Protein AF-A0A5C8E3N2-F1 (afdb_monomer_lite)

Organism: NCBI:txid29522

Sequence (176 aa):
MNNTKIIFKSLLIMIVAISLFTVSCSKDEGGTTTPTTPAKPITITGQNITDALKKIPDITIGKTKISFSAIVGRATIEITGTALTSGGSDTMITQADLQTKIKDGLKVSGATVDAKVTGTVPTIDKTDNITVTITITPASGNSFSTTELTPYTKTGNDVVVKLTLKPQNTKKWDGQ

Radius of gyration: 28.46 Å; chains: 1; bounding box: 41×58×106 Å

Foldseek 3Di:
DDDDDPDDDPPDDDPDDDDDPPPPPDDDDDDPPPPDDPPAAAAFFLVLQLVLQLQQDWDQFQQWIWHRVPDDRALEAETETDGHPDDGHNWGDAQVRVQCSNLVRGDRPQWHKGKGFPDGDDTQQDFDKIKMKMKIAGDPRYAYDPPRHPPWDDDDRITIHMYIYTYHPPGGNNRD

Secondary structure (DSSP, 8-state):
---------------------S--------------PPPPPPEE-HHHHHHHHHTSPPEEETTEEE--TTPPP-SEEEEE-EE-SS-S-SSPPPHHHHHHHHHHH---TTEEEEEEEES-PPPTT--PPEEEEEEEEEPTT-EE-SSS-TT--EETTEEEEEEEEE-STT--TT--

pLDDT: mean 85.26, std 20.13, range [34.09, 98.38]

Structure (mmCIF, N/CA/C/O backbone):
data_AF-A0A5C8E3N2-F1
#
_entry.id   AF-A0A5C8E3N2-F1
#
loop_
_atom_site.group_PDB
_atom_site.id
_atom_site.type_symbol
_atom_site.label_atom_id
_atom_site.label_alt_id
_atom_site.label_comp_id
_atom_site.label_asym_id
_atom_site.label_entity_id
_atom_site.label_seq_id
_atom_site.pdbx_PDB_ins_code
_atom_site.Cartn_x
_atom_site.Cartn_y
_atom_site.Cartn_z
_atom_site.occupancy
_atom_site.B_iso_or_equiv
_atom_site.auth_seq_id
_atom_site.auth_comp_id
_atom_site.auth_asym_id
_atom_site.auth_atom_id
_atom_site.pdbx_PDB_model_num
ATOM 1 N N . MET A 1 1 ? 0.890 16.822 82.164 1.00 49.12 1 MET A N 1
ATOM 2 C CA . MET A 1 1 ? -0.440 16.908 81.522 1.00 49.12 1 MET A CA 1
ATOM 3 C C . MET A 1 1 ? -0.994 18.293 81.778 1.00 49.12 1 MET A C 1
ATOM 5 O O . MET A 1 1 ? -1.440 18.539 82.883 1.00 49.12 1 MET A O 1
ATOM 9 N N . ASN A 1 2 ? -0.897 19.185 80.792 1.00 34.09 2 ASN A N 1
ATOM 10 C CA . ASN A 1 2 ? -1.523 20.505 80.806 1.00 34.09 2 ASN A CA 1
ATOM 11 C C . ASN A 1 2 ? -2.004 20.823 79.388 1.00 34.09 2 ASN A C 1
ATOM 13 O O . ASN A 1 2 ? -1.282 20.626 78.413 1.00 34.09 2 ASN A O 1
ATOM 17 N N . ASN A 1 3 ? -3.255 21.264 79.322 1.00 44.41 3 ASN A N 1
ATOM 18 C CA . ASN A 1 3 ? -3.993 21.675 78.140 1.00 44.41 3 ASN A CA 1
ATOM 19 C C . ASN A 1 3 ? -3.356 22.895 77.464 1.00 44.41 3 ASN A C 1
ATOM 21 O O . ASN A 1 3 ? -3.218 23.910 78.136 1.00 44.41 3 ASN A O 1
ATOM 25 N N . THR A 1 4 ? -3.155 22.855 76.141 1.00 50.06 4 THR A N 1
ATOM 26 C CA . THR A 1 4 ? -3.272 24.061 75.303 1.00 50.06 4 THR A CA 1
ATOM 27 C C . THR A 1 4 ? -3.873 23.699 73.952 1.00 50.06 4 THR A C 1
ATOM 29 O O . THR A 1 4 ? -3.275 23.025 73.118 1.00 50.06 4 THR A O 1
ATOM 32 N N . LYS A 1 5 ? -5.108 24.164 73.780 1.00 48.03 5 LYS A N 1
ATOM 33 C CA . LYS A 1 5 ? -5.903 24.145 72.560 1.00 48.03 5 LYS A CA 1
ATOM 34 C C . LYS A 1 5 ? -5.191 24.976 71.486 1.00 48.03 5 LYS A C 1
ATOM 36 O O . LYS A 1 5 ? -5.027 26.178 71.679 1.00 48.03 5 LYS A O 1
ATOM 41 N N . ILE A 1 6 ? -4.873 24.388 70.332 1.00 48.03 6 ILE A N 1
ATOM 42 C CA . ILE A 1 6 ? -4.741 25.181 69.104 1.00 48.03 6 ILE A CA 1
ATOM 43 C C . ILE A 1 6 ? -6.160 25.443 68.601 1.00 48.03 6 ILE A C 1
ATOM 45 O O . ILE A 1 6 ? -6.751 24.705 67.820 1.00 48.03 6 ILE A O 1
ATOM 49 N N . ILE A 1 7 ? -6.728 26.503 69.160 1.00 54.94 7 ILE A N 1
ATOM 50 C CA . ILE A 1 7 ? -7.733 27.324 68.506 1.00 54.94 7 ILE A CA 1
ATOM 51 C C . ILE A 1 7 ? -6.987 27.993 67.356 1.00 54.94 7 ILE A C 1
ATOM 53 O O . ILE A 1 7 ? -6.012 28.673 67.627 1.00 54.94 7 ILE A O 1
ATOM 57 N N . PHE A 1 8 ? -7.403 27.797 66.108 1.00 44.19 8 PHE A N 1
ATOM 58 C CA . PHE A 1 8 ? -7.554 28.889 65.144 1.00 44.19 8 PHE A CA 1
ATOM 59 C C . PHE A 1 8 ? -8.182 28.353 63.853 1.00 44.19 8 PHE A C 1
ATOM 61 O O . PHE A 1 8 ? -7.575 27.603 63.100 1.00 44.19 8 PHE A O 1
ATOM 68 N N . LYS A 1 9 ? -9.411 28.821 63.608 1.00 46.69 9 LYS A N 1
ATOM 69 C CA . LYS A 1 9 ? -10.053 28.924 62.294 1.00 46.69 9 LYS A CA 1
ATOM 70 C C . LYS A 1 9 ? -10.272 27.612 61.528 1.00 46.69 9 LYS A C 1
ATOM 72 O O . LYS A 1 9 ? -9.724 27.395 60.455 1.00 46.69 9 LYS A O 1
ATOM 77 N N . SER A 1 10 ? -11.307 26.883 61.947 1.00 53.69 10 SER A N 1
ATOM 78 C CA . SER A 1 10 ? -12.282 26.371 60.972 1.00 53.69 10 SER A CA 1
ATOM 79 C C . SER A 1 10 ? -12.994 27.573 60.330 1.00 53.69 10 SER A C 1
ATOM 81 O O . SER A 1 10 ? -14.146 27.873 60.639 1.00 53.69 10 SER A O 1
ATOM 83 N N . LEU A 1 11 ? -12.267 28.339 59.511 1.00 48.62 11 LEU A N 1
ATOM 84 C CA . LEU A 1 11 ? -12.817 29.423 58.710 1.00 48.62 11 LEU A CA 1
ATOM 85 C C . LEU A 1 11 ? -13.260 28.820 57.382 1.00 48.62 11 LEU A C 1
ATOM 87 O O . LEU A 1 11 ? -12.509 28.767 56.416 1.00 48.62 11 LEU A O 1
ATOM 91 N N . LEU A 1 12 ? -14.477 28.291 57.420 1.00 44.28 12 LEU A N 1
ATOM 92 C CA . LEU A 1 12 ? -15.476 28.370 56.365 1.00 44.28 12 LEU A CA 1
ATOM 93 C C . LEU A 1 12 ? -14.985 29.075 55.079 1.00 44.28 12 LEU A C 1
ATOM 95 O O . LEU A 1 12 ? -14.907 30.297 55.054 1.00 44.28 12 LEU A O 1
ATOM 99 N N . ILE A 1 13 ? -14.731 28.319 54.009 1.00 53.47 13 ILE A N 1
ATOM 100 C CA . ILE A 1 13 ? -14.939 28.784 52.630 1.00 53.47 13 ILE A CA 1
ATOM 101 C C . ILE A 1 13 ? -15.531 27.614 51.839 1.00 53.47 13 ILE A C 1
ATOM 103 O O . ILE A 1 13 ? -14.875 26.720 51.314 1.00 53.47 13 ILE A O 1
ATOM 107 N N . MET A 1 14 ? -16.856 27.629 51.853 1.00 44.84 14 MET A N 1
ATOM 108 C CA . MET A 1 14 ? -17.723 27.149 50.796 1.00 44.84 14 MET A CA 1
ATOM 109 C C . MET A 1 14 ? -17.281 27.812 49.481 1.00 44.84 14 MET A C 1
ATOM 111 O O . MET A 1 14 ? -17.602 28.973 49.254 1.00 44.84 14 MET A O 1
ATOM 115 N N . ILE A 1 15 ? -16.550 27.100 48.617 1.00 50.88 15 ILE A N 1
ATOM 116 C CA . ILE A 1 15 ? -16.460 27.464 47.192 1.00 50.88 15 ILE A CA 1
ATOM 117 C C . ILE A 1 15 ? -17.623 26.761 46.494 1.00 50.88 15 ILE A C 1
ATOM 119 O O . ILE A 1 15 ? -17.477 25.765 45.794 1.00 50.88 15 ILE A O 1
ATOM 123 N N . VAL A 1 16 ? -18.816 27.265 46.780 1.00 42.47 16 VAL A N 1
ATOM 124 C CA . VAL A 1 16 ? -19.912 27.271 45.818 1.00 42.47 16 VAL A CA 1
ATOM 125 C C . VAL A 1 16 ? -19.923 28.676 45.244 1.00 42.47 16 VAL A C 1
ATOM 127 O O . VAL A 1 16 ? -19.738 29.629 45.997 1.00 42.47 16 VAL A O 1
ATOM 130 N N . ALA A 1 17 ? -20.217 28.744 43.945 1.00 41.12 17 ALA A N 1
ATOM 131 C CA . ALA A 1 17 ? -20.508 29.929 43.146 1.00 41.12 17 ALA A CA 1
ATOM 132 C C . ALA A 1 17 ? -19.292 30.624 42.510 1.00 41.12 17 ALA A C 1
ATOM 134 O O . ALA A 1 17 ? -18.260 30.792 43.138 1.00 41.12 17 ALA A O 1
ATOM 135 N N . ILE A 1 18 ? -19.340 31.102 41.268 1.00 40.56 18 ILE A N 1
ATOM 136 C CA . ILE A 1 18 ? -20.389 31.190 40.239 1.00 40.56 18 ILE A CA 1
ATOM 137 C C . ILE A 1 18 ? -19.643 31.662 38.976 1.00 40.56 18 ILE A C 1
ATOM 139 O O . ILE A 1 18 ? -18.710 32.444 39.103 1.00 40.56 18 ILE A O 1
ATOM 143 N N . SER A 1 19 ? -20.085 31.203 37.803 1.00 43.38 19 SER A N 1
ATOM 144 C CA . SER A 1 19 ? -19.942 31.831 36.477 1.00 43.38 19 SER A CA 1
ATOM 145 C C . SER A 1 19 ? -18.589 32.390 36.029 1.00 43.38 19 SER A C 1
ATOM 147 O O . SER A 1 19 ? -18.083 33.336 36.605 1.00 43.38 19 SER A O 1
ATOM 149 N N . LEU A 1 20 ? -18.126 31.935 34.859 1.00 46.12 20 LEU A N 1
ATOM 150 C CA . LEU A 1 20 ? -17.835 32.792 33.692 1.00 46.12 20 LEU A CA 1
ATOM 151 C C . LEU A 1 20 ? -17.193 31.951 32.577 1.00 46.12 20 LEU A C 1
ATOM 153 O O . LEU A 1 20 ? -15.998 32.011 32.336 1.00 46.12 20 LEU A O 1
ATOM 157 N N . PHE A 1 21 ? -18.023 31.204 31.853 1.00 39.44 21 PHE A N 1
ATOM 158 C CA . PHE A 1 21 ? -17.864 31.115 30.397 1.00 39.44 21 PHE A CA 1
ATOM 159 C C . PHE A 1 21 ? -19.223 31.340 29.722 1.00 39.44 21 PHE A C 1
ATOM 161 O O . PHE A 1 21 ? -19.579 30.693 28.746 1.00 39.44 21 PHE A O 1
ATOM 168 N N . THR A 1 22 ? -19.995 32.308 30.225 1.00 47.28 22 THR A N 1
ATOM 169 C CA . THR A 1 22 ? -20.737 33.156 29.294 1.00 47.28 22 THR A CA 1
ATOM 170 C C . THR A 1 22 ? -19.688 34.053 28.665 1.00 47.28 22 THR A C 1
ATOM 172 O O . THR A 1 22 ? -19.222 35.011 29.282 1.00 47.28 22 THR A O 1
ATOM 175 N N . VAL A 1 23 ? -19.250 33.673 27.470 1.00 41.56 23 VAL A N 1
ATOM 176 C CA . VAL A 1 23 ? -18.522 34.553 26.563 1.00 41.56 23 VAL A CA 1
ATOM 177 C C . VAL A 1 23 ? -19.343 35.830 26.423 1.00 41.56 23 VAL A C 1
ATOM 179 O O . VAL A 1 23 ? -20.339 35.881 25.708 1.00 41.56 23 VAL A O 1
ATOM 182 N N . SER A 1 24 ? -18.931 36.861 27.155 1.00 41.19 24 SER A N 1
ATOM 183 C CA . SER A 1 24 ? -19.219 38.239 26.805 1.00 41.19 24 SER A CA 1
ATOM 184 C C . SER A 1 24 ? -18.365 38.561 25.585 1.00 41.19 24 SER A C 1
ATOM 186 O O . SER A 1 24 ? -17.335 39.218 25.693 1.00 41.19 24 SER A O 1
ATOM 188 N N . CYS A 1 25 ? -18.782 38.079 24.418 1.00 46.75 25 CYS A N 1
ATOM 189 C CA . CYS A 1 25 ? -18.540 38.836 23.206 1.00 46.75 25 CYS A CA 1
ATOM 190 C C . CYS A 1 25 ? -19.663 39.860 23.164 1.00 46.75 25 CYS A C 1
ATOM 192 O O . CYS A 1 25 ? -20.817 39.562 22.859 1.00 46.75 25 CYS A O 1
ATOM 194 N N . SER A 1 26 ? -19.300 41.055 23.618 1.00 41.22 26 SER A N 1
ATOM 195 C CA . SER A 1 26 ? -19.715 42.321 23.044 1.00 41.22 26 SER A CA 1
ATOM 196 C C . SER A 1 26 ? -20.451 42.118 21.727 1.00 41.22 26 SER A C 1
ATOM 198 O O . SER A 1 26 ? -19.913 41.503 20.813 1.00 41.22 26 SER A O 1
ATOM 200 N N . LYS A 1 27 ? -21.674 42.640 21.668 1.00 56.19 27 LYS A N 1
ATOM 201 C CA . LYS A 1 27 ? -22.308 43.172 20.463 1.00 56.19 27 LYS A CA 1
ATOM 202 C C . LYS A 1 27 ? -21.273 43.408 19.349 1.00 56.19 27 LYS A C 1
ATOM 204 O O . LYS A 1 27 ? -20.596 44.428 19.364 1.00 56.19 27 LYS A O 1
ATOM 209 N N . ASP A 1 28 ? -21.155 42.447 18.443 1.00 43.38 28 ASP A N 1
ATOM 210 C CA . ASP A 1 28 ? -20.389 42.553 17.210 1.00 43.38 28 ASP A CA 1
ATOM 211 C C . ASP A 1 28 ? -21.168 41.842 16.106 1.00 43.38 28 ASP A C 1
ATOM 213 O O . ASP A 1 28 ? -21.901 40.873 16.326 1.00 43.38 28 ASP A O 1
ATOM 217 N N . GLU A 1 29 ? -21.133 42.479 14.959 1.00 51.81 29 GLU A N 1
ATOM 218 C CA . GLU A 1 29 ? -22.147 42.491 13.931 1.00 51.81 29 GLU A CA 1
ATOM 219 C C . GLU A 1 29 ? -22.059 41.251 13.037 1.00 51.81 29 GLU A C 1
ATOM 221 O O . GLU A 1 29 ? -20.982 40.773 12.711 1.00 51.81 29 GLU A O 1
ATOM 226 N N . GLY A 1 30 ? -23.221 40.755 12.603 1.00 50.22 30 GLY A N 1
ATOM 227 C CA . GLY A 1 30 ? -23.375 40.059 11.324 1.00 50.22 30 GLY A CA 1
ATOM 228 C C . GLY A 1 30 ? -22.340 38.984 10.974 1.00 50.22 30 GLY A C 1
ATOM 229 O O . GLY A 1 30 ? -21.438 39.206 10.175 1.00 50.22 30 GLY A O 1
ATOM 230 N N . GLY A 1 31 ? -22.567 37.758 11.434 1.00 46.41 31 GLY A N 1
ATOM 231 C CA . GLY A 1 31 ? -21.881 36.596 10.884 1.00 46.41 31 GLY A CA 1
ATOM 232 C C . GLY A 1 31 ? -22.509 35.314 11.387 1.00 46.41 31 GLY A C 1
ATOM 233 O O . GLY A 1 31 ? -22.189 34.845 12.474 1.00 46.41 31 GLY A O 1
ATOM 234 N N . THR A 1 32 ? -23.410 34.734 10.599 1.00 48.41 32 THR A N 1
ATOM 235 C CA . THR A 1 32 ? -23.917 33.367 10.760 1.00 48.41 32 THR A CA 1
ATOM 236 C C . THR A 1 32 ? -22.770 32.366 10.605 1.00 48.41 32 THR A C 1
ATOM 238 O O . THR A 1 32 ? -22.646 31.670 9.602 1.00 48.41 32 THR A O 1
ATOM 241 N N . THR A 1 33 ? -21.919 32.260 11.621 1.00 50.22 33 THR A N 1
ATOM 242 C CA . THR A 1 33 ? -21.146 31.045 11.854 1.00 50.22 33 THR A CA 1
ATOM 243 C C . THR A 1 33 ? -22.030 30.141 12.692 1.00 50.22 33 THR A C 1
ATOM 245 O O . THR A 1 33 ? -22.001 30.137 13.919 1.00 50.22 33 THR A O 1
ATOM 248 N N . THR A 1 34 ? -22.920 29.419 12.010 1.00 55.25 34 THR A N 1
ATOM 249 C CA . THR A 1 34 ? -23.650 28.314 12.629 1.00 55.25 34 THR A CA 1
ATOM 250 C C . THR A 1 34 ? -22.623 27.445 13.358 1.00 55.25 34 THR A C 1
ATOM 252 O O . THR A 1 34 ? -21.662 27.019 12.710 1.00 55.25 34 THR A O 1
ATOM 255 N N . PRO A 1 35 ? -22.771 27.191 14.672 1.00 48.59 35 PRO A N 1
ATOM 256 C CA . PRO A 1 35 ? -21.868 26.306 15.389 1.00 48.59 35 PRO A CA 1
ATOM 257 C C . PRO A 1 35 ? -21.811 24.970 14.650 1.00 48.59 35 PRO A C 1
ATOM 259 O O . PRO A 1 35 ? -22.825 24.278 14.528 1.00 48.59 35 PRO A O 1
ATOM 262 N N . THR A 1 36 ? -20.653 24.620 14.096 1.00 60.06 36 THR A N 1
ATOM 263 C CA . THR A 1 36 ? -20.468 23.318 13.465 1.00 60.06 36 THR A CA 1
ATOM 264 C C . THR A 1 36 ? -20.530 22.275 14.567 1.00 60.06 36 THR A C 1
ATOM 266 O O . THR A 1 36 ? -19.693 22.240 15.468 1.00 60.06 36 THR A O 1
ATOM 269 N N . THR A 1 37 ? -21.571 21.441 14.541 1.00 53.38 37 THR A N 1
ATOM 270 C CA . THR A 1 37 ? -21.665 20.291 15.440 1.00 53.38 37 THR A CA 1
ATOM 271 C C . THR A 1 37 ? -20.378 19.476 15.302 1.00 53.38 37 THR A C 1
ATOM 273 O O . THR A 1 37 ? -20.005 19.159 14.167 1.00 53.38 37 THR A O 1
ATOM 276 N N . PRO A 1 38 ? -19.683 19.140 16.407 1.00 60.72 38 PRO A N 1
ATOM 277 C CA . PRO A 1 38 ? -18.503 18.293 16.338 1.00 60.72 38 PRO A CA 1
ATOM 278 C C . PRO A 1 38 ? -18.836 17.025 15.554 1.00 60.72 38 PRO A C 1
ATOM 280 O O . PRO A 1 38 ? -19.838 16.362 15.840 1.00 60.72 38 PRO A O 1
ATOM 283 N N . ALA A 1 39 ? -18.032 16.713 14.536 1.00 73.12 39 ALA A N 1
ATOM 284 C CA . ALA A 1 39 ? -18.244 15.512 13.744 1.00 73.12 39 ALA A CA 1
ATOM 285 C C . ALA A 1 39 ? -18.235 14.293 14.677 1.00 73.12 39 ALA A C 1
ATOM 287 O O . ALA A 1 39 ? -17.339 14.142 15.511 1.00 73.12 39 ALA A O 1
ATOM 288 N N . LYS A 1 40 ? -19.257 13.439 14.560 1.00 81.31 40 LYS A N 1
ATOM 289 C CA . LYS A 1 40 ? -19.354 12.217 15.361 1.00 81.31 40 LYS A CA 1
ATOM 290 C C . LYS A 1 40 ? -18.092 11.364 15.139 1.00 81.31 40 LYS A C 1
ATOM 292 O O . LYS A 1 40 ? -17.728 11.166 13.978 1.00 81.31 40 LYS A O 1
ATOM 297 N N . PRO A 1 41 ? -17.469 10.826 16.207 1.00 90.31 41 PRO A N 1
ATOM 298 C CA . PRO A 1 41 ? -16.364 9.882 16.093 1.00 90.31 41 PRO A CA 1
ATOM 299 C C . PRO A 1 41 ? -16.639 8.763 15.087 1.00 90.31 41 PRO A C 1
ATOM 301 O O . PRO A 1 41 ? -17.709 8.146 15.104 1.00 90.31 41 PRO A O 1
ATOM 304 N N . ILE A 1 42 ? -15.660 8.494 14.228 1.00 92.75 42 ILE A N 1
ATOM 305 C CA . ILE A 1 42 ? -15.693 7.414 13.244 1.00 92.75 42 ILE A CA 1
ATOM 306 C C . ILE A 1 42 ? -15.029 6.176 13.847 1.00 92.75 42 ILE A C 1
ATOM 308 O O . ILE A 1 42 ? -13.929 6.241 14.405 1.00 92.75 42 ILE A O 1
ATOM 312 N N . THR A 1 43 ? -15.687 5.030 13.684 1.00 96.50 43 THR A N 1
ATOM 313 C CA . THR A 1 43 ? -15.099 3.717 13.947 1.00 96.50 43 THR A CA 1
ATOM 314 C C . THR A 1 43 ? -14.614 3.115 12.632 1.00 96.50 43 THR A C 1
ATOM 316 O O . THR A 1 43 ? -15.413 2.833 11.745 1.00 96.50 43 THR A O 1
ATOM 319 N N . ILE A 1 44 ? -13.303 2.926 12.503 1.00 97.69 44 ILE A N 1
ATOM 320 C CA . ILE A 1 44 ? -12.649 2.407 11.298 1.00 97.69 44 ILE A CA 1
ATOM 321 C C . ILE A 1 44 ? -12.626 0.877 11.357 1.00 97.69 44 ILE A C 1
ATOM 323 O O . ILE A 1 44 ? -12.081 0.295 12.298 1.00 97.69 44 ILE A O 1
ATOM 327 N N . THR A 1 45 ? -13.187 0.217 10.351 1.00 97.94 45 THR A N 1
ATOM 328 C CA . THR A 1 45 ? -13.226 -1.249 10.240 1.00 97.94 45 THR A CA 1
ATOM 329 C C . THR A 1 45 ? -12.154 -1.777 9.284 1.00 97.94 45 THR A C 1
ATOM 331 O O . THR A 1 45 ? -11.587 -1.038 8.473 1.00 97.94 45 THR A O 1
ATOM 334 N N . GLY A 1 46 ? -11.893 -3.083 9.327 1.00 98.00 46 GLY A N 1
ATOM 335 C CA . GLY A 1 46 ? -11.037 -3.764 8.358 1.00 98.00 46 GLY A CA 1
ATOM 336 C C . GLY A 1 46 ? -11.582 -3.666 6.931 1.00 98.00 46 GLY A C 1
ATOM 337 O O . GLY A 1 46 ? -10.809 -3.557 5.977 1.00 98.00 46 GLY A O 1
ATOM 338 N N . GLN A 1 47 ? -12.906 -3.595 6.772 1.00 97.88 47 GLN A N 1
ATOM 339 C CA . GLN A 1 47 ? -13.528 -3.342 5.474 1.00 97.88 47 GLN A CA 1
ATOM 340 C C . GLN A 1 47 ? -13.182 -1.940 4.953 1.00 97.88 47 GLN A C 1
ATOM 342 O O . GLN A 1 47 ? -12.765 -1.814 3.805 1.00 97.88 47 GLN A O 1
ATOM 347 N N . ASN A 1 48 ? -13.246 -0.901 5.800 1.00 97.50 48 ASN A N 1
ATOM 348 C CA . ASN A 1 48 ? -12.853 0.456 5.396 1.00 97.50 48 ASN A CA 1
ATOM 349 C C . ASN A 1 48 ? -11.396 0.515 4.918 1.00 97.50 48 ASN A C 1
ATOM 351 O O . ASN A 1 48 ? -11.106 1.174 3.921 1.00 97.50 48 ASN A O 1
ATOM 355 N N . ILE A 1 49 ? -10.490 -0.189 5.605 1.00 98.38 49 ILE A N 1
ATOM 356 C CA . ILE A 1 49 ? -9.073 -0.273 5.228 1.00 98.38 49 ILE A CA 1
ATOM 357 C C . ILE A 1 49 ? -8.911 -1.011 3.893 1.00 98.38 49 ILE A C 1
ATOM 359 O O . ILE A 1 49 ? -8.228 -0.517 2.996 1.00 98.38 49 ILE A O 1
ATOM 363 N N . THR A 1 50 ? -9.566 -2.164 3.730 1.00 98.38 50 THR A N 1
ATOM 364 C CA . THR A 1 50 ? -9.497 -2.963 2.494 1.00 98.38 50 THR A CA 1
ATOM 365 C C . THR A 1 50 ? -10.019 -2.174 1.293 1.00 98.38 50 THR A C 1
ATOM 367 O O . THR A 1 50 ? -9.380 -2.151 0.242 1.00 98.38 50 THR A O 1
ATOM 370 N N . ASP A 1 51 ? -11.150 -1.485 1.443 1.00 98.06 51 ASP A N 1
ATOM 371 C CA . ASP A 1 51 ? -11.744 -0.684 0.370 1.00 98.06 51 ASP A CA 1
ATOM 372 C C . ASP A 1 51 ? -10.896 0.534 0.012 1.00 98.06 51 ASP A C 1
ATOM 374 O O . ASP A 1 51 ? -10.822 0.909 -1.157 1.00 98.06 51 ASP A O 1
ATOM 378 N N . ALA A 1 52 ? -10.234 1.145 0.995 1.00 98.06 52 ALA A N 1
ATOM 379 C CA . ALA A 1 52 ? -9.294 2.228 0.748 1.00 98.06 52 ALA A CA 1
ATOM 380 C C . ALA A 1 52 ? -8.056 1.737 -0.023 1.00 98.06 52 ALA A C 1
ATOM 382 O O . ALA A 1 52 ? -7.643 2.387 -0.981 1.00 98.06 52 ALA A O 1
ATOM 383 N N . LEU A 1 53 ? -7.507 0.567 0.329 1.00 98.25 53 LEU A N 1
ATOM 384 C CA . LEU A 1 53 ? -6.381 -0.048 -0.387 1.00 98.25 53 LEU A CA 1
ATOM 385 C C . LEU A 1 53 ? -6.730 -0.348 -1.849 1.00 98.25 53 LEU A C 1
ATOM 387 O O . LEU A 1 53 ? -5.940 -0.037 -2.735 1.00 98.25 53 LEU A O 1
ATOM 391 N N . LYS A 1 54 ? -7.930 -0.876 -2.123 1.00 98.31 54 LYS A N 1
ATOM 392 C CA . LYS A 1 54 ? -8.401 -1.147 -3.496 1.00 98.31 54 LYS A CA 1
ATOM 393 C C . LYS A 1 54 ? -8.531 0.099 -4.371 1.00 98.31 54 LYS A C 1
ATOM 395 O O . LYS A 1 54 ? -8.532 -0.018 -5.593 1.00 98.31 54 LYS A O 1
ATOM 400 N N . LYS A 1 55 ? -8.683 1.271 -3.752 1.00 97.88 55 LYS A N 1
ATOM 401 C CA . LYS A 1 55 ? -8.849 2.562 -4.433 1.00 97.88 55 LYS A CA 1
ATOM 402 C C . LYS A 1 55 ? -7.529 3.276 -4.710 1.00 97.88 55 LYS A C 1
ATOM 404 O O . LYS A 1 55 ? -7.559 4.317 -5.364 1.00 97.88 55 LYS A O 1
ATOM 409 N N . ILE A 1 56 ? -6.396 2.740 -4.247 1.00 97.94 56 ILE A N 1
ATOM 410 C CA . ILE A 1 56 ? -5.087 3.254 -4.655 1.00 97.94 56 ILE A CA 1
ATOM 411 C C . ILE A 1 56 ? -5.008 3.146 -6.189 1.00 97.94 56 ILE A C 1
ATOM 413 O O . ILE A 1 56 ? -5.246 2.059 -6.724 1.00 97.94 56 ILE A O 1
ATOM 417 N N . PRO A 1 57 ? -4.704 4.243 -6.907 1.00 97.81 57 PRO A N 1
ATOM 418 C CA . PRO A 1 57 ? -4.567 4.206 -8.358 1.00 97.81 57 PRO A CA 1
ATOM 419 C C . PRO A 1 57 ? -3.501 3.203 -8.800 1.00 97.81 57 PRO A C 1
ATOM 421 O O . PRO A 1 57 ? -2.513 2.994 -8.096 1.00 97.81 57 PRO A O 1
ATOM 424 N N . ASP A 1 58 ? -3.666 2.627 -9.992 1.00 97.81 58 ASP A N 1
ATOM 425 C CA . ASP A 1 58 ? -2.621 1.803 -10.599 1.00 97.81 58 ASP A CA 1
ATOM 426 C C . ASP A 1 58 ? -1.302 2.601 -10.668 1.00 97.81 58 ASP A C 1
ATOM 428 O O . ASP A 1 58 ? -1.274 3.768 -11.072 1.00 97.81 58 ASP A O 1
ATOM 432 N N . ILE A 1 59 ? -0.196 1.963 -10.286 1.00 97.50 59 ILE A N 1
ATOM 433 C CA . ILE A 1 59 ? 1.142 2.560 -10.333 1.00 97.50 59 ILE A CA 1
ATOM 434 C C . ILE A 1 59 ? 1.967 1.809 -11.368 1.00 97.50 59 ILE A C 1
ATOM 436 O O . ILE A 1 59 ? 2.115 0.591 -11.297 1.00 97.50 59 ILE A O 1
ATOM 440 N N . THR A 1 60 ? 2.557 2.544 -12.302 1.00 97.25 60 THR A N 1
ATOM 441 C CA . THR A 1 60 ? 3.547 1.992 -13.228 1.00 97.25 60 THR A CA 1
ATOM 442 C C . THR A 1 60 ? 4.949 2.143 -12.641 1.00 97.25 60 THR A C 1
ATOM 444 O O . THR A 1 60 ? 5.352 3.244 -12.264 1.00 97.25 60 THR A O 1
ATOM 447 N N . ILE A 1 61 ? 5.685 1.036 -12.562 1.00 97.12 61 ILE A N 1
ATOM 448 C CA . ILE A 1 61 ? 7.067 0.937 -12.081 1.00 97.12 61 ILE A CA 1
ATOM 449 C C . ILE A 1 61 ? 7.892 0.304 -13.203 1.00 97.12 61 ILE A C 1
ATOM 451 O O . ILE A 1 61 ? 7.664 -0.855 -13.552 1.00 97.12 61 ILE A O 1
ATOM 455 N N . GLY A 1 62 ? 8.808 1.067 -13.806 1.00 96.69 62 GLY A N 1
ATOM 456 C CA . GLY A 1 62 ? 9.463 0.649 -15.047 1.00 96.69 62 GLY A CA 1
ATOM 457 C C . GLY A 1 62 ? 8.423 0.359 -16.136 1.00 96.69 62 GLY A C 1
ATOM 458 O O . GLY A 1 62 ? 7.551 1.189 -16.412 1.00 96.69 62 GLY A O 1
ATOM 459 N N . LYS A 1 63 ? 8.450 -0.854 -16.693 1.00 97.50 63 LYS A N 1
ATOM 460 C CA . LYS A 1 63 ? 7.443 -1.377 -17.637 1.00 97.50 63 LYS A CA 1
ATOM 461 C C . LYS A 1 63 ? 6.467 -2.353 -16.989 1.00 97.50 63 LYS A C 1
ATOM 463 O O . LYS A 1 63 ? 5.876 -3.186 -17.667 1.00 97.50 63 LYS A O 1
ATOM 468 N N . THR A 1 64 ? 6.267 -2.260 -15.681 1.00 98.00 64 THR A N 1
ATOM 469 C CA . THR A 1 64 ? 5.304 -3.085 -14.949 1.00 98.00 64 THR A CA 1
ATOM 470 C C . THR A 1 64 ? 4.194 -2.222 -14.371 1.00 98.00 64 THR A C 1
ATOM 472 O O . THR A 1 64 ? 4.455 -1.236 -13.685 1.00 98.00 64 THR A O 1
ATOM 475 N N . LYS A 1 65 ? 2.939 -2.619 -14.581 1.00 97.75 65 LYS A N 1
ATOM 476 C CA . LYS A 1 65 ? 1.779 -2.018 -13.918 1.00 97.75 65 LYS A CA 1
ATOM 477 C C . LYS A 1 65 ? 1.410 -2.794 -12.658 1.00 97.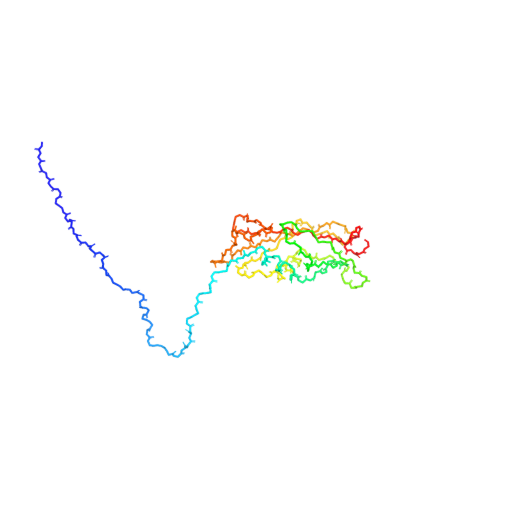75 65 LYS A C 1
ATOM 479 O O . LYS A 1 65 ? 1.156 -3.995 -12.723 1.00 97.75 65 LYS A O 1
ATOM 484 N N . ILE A 1 66 ? 1.331 -2.096 -11.533 1.00 98.19 66 ILE A N 1
ATOM 485 C CA . ILE A 1 66 ? 0.850 -2.594 -10.243 1.00 98.19 66 ILE A CA 1
ATOM 486 C C . ILE A 1 66 ? -0.592 -2.122 -10.059 1.00 98.19 66 ILE A C 1
ATOM 488 O O . ILE A 1 66 ? -0.835 -0.917 -10.027 1.00 98.19 66 ILE A O 1
ATOM 492 N N . SER A 1 67 ? -1.535 -3.059 -9.926 1.00 98.19 67 SER A N 1
ATOM 493 C CA . SER A 1 67 ? -2.936 -2.743 -9.627 1.00 98.19 67 SER A CA 1
ATOM 494 C C . SER A 1 67 ? -3.319 -3.181 -8.221 1.00 98.19 67 SER A C 1
ATOM 496 O O . SER A 1 67 ? -3.010 -4.294 -7.799 1.00 98.19 67 SER A O 1
ATOM 498 N N . PHE A 1 68 ? -4.032 -2.308 -7.514 1.00 98.19 68 PHE A N 1
ATOM 499 C CA . PHE A 1 68 ? -4.477 -2.529 -6.136 1.00 98.19 68 PHE A CA 1
ATOM 500 C C . PHE A 1 68 ? -5.943 -2.990 -6.061 1.00 98.19 68 PHE A C 1
ATOM 502 O O . PHE A 1 68 ? -6.400 -3.460 -5.022 1.00 98.19 68 PHE A O 1
ATOM 509 N N . SER A 1 69 ? -6.679 -2.915 -7.172 1.00 97.62 69 SER A N 1
ATOM 510 C CA . SER A 1 69 ? -8.128 -3.166 -7.247 1.00 97.62 69 SER A CA 1
ATOM 511 C C . SER A 1 69 ? -8.563 -4.562 -6.772 1.00 97.62 69 SER A C 1
ATOM 513 O O . SER A 1 69 ? -9.656 -4.721 -6.225 1.00 97.62 69 SER A O 1
ATOM 515 N N . ALA A 1 70 ? -7.697 -5.566 -6.933 1.00 95.62 70 ALA A N 1
ATOM 516 C CA . ALA A 1 70 ? -7.956 -6.958 -6.565 1.00 95.62 70 ALA A CA 1
ATOM 517 C C . ALA A 1 70 ? -7.482 -7.332 -5.147 1.00 95.62 70 ALA A C 1
ATOM 519 O O . ALA A 1 70 ? -7.482 -8.511 -4.793 1.00 95.62 70 ALA A O 1
ATOM 520 N N . ILE A 1 71 ? -7.063 -6.360 -4.326 1.00 96.94 71 ILE A N 1
ATOM 521 C CA . ILE A 1 71 ? -6.599 -6.633 -2.961 1.00 96.94 71 ILE A CA 1
ATOM 522 C C . ILE A 1 71 ? -7.689 -7.329 -2.147 1.00 96.94 71 ILE A C 1
ATOM 524 O O . ILE A 1 71 ? -8.821 -6.864 -2.044 1.00 96.94 71 ILE A O 1
ATOM 528 N N . VAL A 1 72 ? -7.310 -8.420 -1.492 1.00 95.25 72 VAL A N 1
ATOM 529 C CA . VAL A 1 72 ? -8.086 -9.030 -0.413 1.00 95.25 72 VAL A CA 1
ATOM 530 C C . VAL A 1 72 ? -7.437 -8.615 0.901 1.00 95.25 72 VAL A C 1
ATOM 532 O O . VAL A 1 72 ? -6.210 -8.622 1.008 1.00 95.25 72 VAL A O 1
ATOM 535 N N . GLY A 1 73 ? -8.246 -8.225 1.888 1.00 92.69 73 GLY A N 1
ATOM 536 C CA . GLY A 1 73 ? -7.733 -7.740 3.165 1.00 92.69 73 GLY A CA 1
ATOM 537 C C . GLY A 1 73 ? -6.794 -8.762 3.805 1.00 92.69 73 GLY A C 1
ATOM 538 O O . GLY A 1 73 ? -7.173 -9.917 3.991 1.00 92.69 73 GLY A O 1
ATOM 539 N N . ARG A 1 74 ? -5.568 -8.343 4.131 1.00 95.12 74 ARG A N 1
ATOM 540 C CA . ARG A 1 74 ? -4.556 -9.084 4.906 1.00 95.12 74 ARG A CA 1
ATOM 541 C C . ARG A 1 74 ? -3.561 -8.081 5.493 1.00 95.12 74 ARG A C 1
ATOM 543 O O . ARG A 1 74 ? -3.334 -7.032 4.897 1.00 95.12 74 ARG A O 1
ATOM 550 N N . ALA A 1 75 ? -2.912 -8.422 6.606 1.00 92.94 75 ALA A N 1
ATOM 551 C CA . ALA A 1 75 ? -1.818 -7.608 7.150 1.00 92.94 75 ALA A CA 1
ATOM 552 C C . ALA A 1 75 ? -0.590 -7.562 6.217 1.00 92.94 75 ALA A C 1
ATOM 554 O O . ALA A 1 75 ? 0.080 -6.537 6.124 1.00 92.94 75 ALA A O 1
ATOM 555 N N . THR A 1 76 ? -0.333 -8.652 5.485 1.00 96.69 76 THR A N 1
ATOM 556 C CA . THR A 1 76 ? 0.709 -8.734 4.453 1.00 96.69 76 THR A CA 1
ATOM 557 C C . THR A 1 76 ? 0.067 -9.086 3.118 1.00 96.69 76 THR A C 1
ATOM 559 O O . THR A 1 76 ? -0.597 -10.120 2.999 1.00 96.69 76 THR A O 1
ATOM 562 N N . ILE A 1 77 ? 0.267 -8.231 2.121 1.00 97.50 77 ILE A N 1
ATOM 563 C CA . ILE A 1 77 ? -0.328 -8.326 0.789 1.00 97.50 77 ILE A CA 1
ATOM 564 C C . ILE A 1 77 ? 0.803 -8.395 -0.230 1.00 97.50 77 ILE A C 1
ATOM 566 O O . ILE A 1 77 ? 1.715 -7.572 -0.217 1.00 97.50 77 ILE A O 1
ATOM 570 N N . GLU A 1 78 ? 0.726 -9.358 -1.138 1.00 97.12 78 GLU A N 1
ATOM 571 C CA . GLU A 1 78 ? 1.623 -9.430 -2.286 1.00 97.12 78 GLU A CA 1
ATOM 572 C C . GLU A 1 78 ? 0.860 -9.040 -3.547 1.00 97.12 78 GLU A C 1
ATOM 574 O O . GLU A 1 78 ? -0.241 -9.536 -3.785 1.00 97.12 78 GLU A O 1
ATOM 579 N N . ILE A 1 79 ? 1.446 -8.160 -4.353 1.00 97.81 79 ILE A N 1
ATOM 580 C CA . ILE A 1 79 ? 0.873 -7.710 -5.618 1.00 97.81 79 ILE A CA 1
ATOM 581 C C . ILE A 1 79 ? 1.882 -8.029 -6.708 1.00 97.81 79 ILE A C 1
ATOM 583 O O . ILE A 1 79 ? 2.988 -7.491 -6.725 1.00 97.81 79 ILE A O 1
ATOM 587 N N . THR A 1 80 ? 1.490 -8.920 -7.611 1.00 98.06 80 THR A N 1
ATOM 588 C CA . THR A 1 80 ? 2.275 -9.231 -8.806 1.00 98.06 80 THR A CA 1
ATOM 589 C C . THR A 1 80 ? 1.823 -8.308 -9.920 1.00 98.06 80 THR A C 1
ATOM 591 O O . THR A 1 80 ? 0.636 -8.248 -10.243 1.00 98.06 80 THR A O 1
ATOM 594 N N . GLY A 1 81 ? 2.762 -7.557 -10.479 1.00 97.69 81 GLY A N 1
ATOM 595 C CA . GLY A 1 81 ? 2.486 -6.650 -11.572 1.00 97.69 81 GLY A CA 1
ATOM 596 C C . GLY A 1 81 ? 2.224 -7.360 -12.894 1.00 97.69 81 GLY A C 1
ATOM 597 O O . GLY A 1 81 ? 2.444 -8.557 -13.058 1.00 97.69 81 GLY A O 1
ATOM 598 N N . THR A 1 82 ? 1.759 -6.587 -13.866 1.00 97.62 82 THR A N 1
ATOM 599 C CA . THR A 1 82 ? 1.606 -7.021 -15.258 1.00 97.62 82 THR A CA 1
ATOM 600 C C . THR A 1 82 ? 2.615 -6.268 -16.112 1.00 97.62 82 THR A C 1
ATOM 602 O O . THR A 1 82 ? 2.637 -5.035 -16.064 1.00 97.62 82 THR A O 1
ATOM 605 N N . ALA A 1 83 ? 3.452 -6.973 -16.876 1.00 96.88 83 ALA A N 1
ATOM 606 C CA . ALA A 1 83 ? 4.368 -6.319 -17.799 1.00 96.88 83 ALA A CA 1
ATOM 607 C C . ALA A 1 83 ? 3.572 -5.645 -18.920 1.00 96.88 83 ALA A C 1
ATOM 609 O O . ALA A 1 83 ? 2.616 -6.202 -19.463 1.00 96.88 83 ALA A O 1
ATOM 610 N N . LEU A 1 84 ? 3.969 -4.428 -19.251 1.00 95.88 84 LEU A N 1
ATOM 611 C CA . LEU A 1 84 ? 3.381 -3.628 -20.306 1.00 95.88 84 LEU A CA 1
ATOM 612 C C . LEU A 1 84 ? 4.058 -3.974 -21.633 1.00 95.88 84 LEU A C 1
ATOM 614 O O . LEU A 1 84 ? 5.281 -4.008 -21.728 1.00 95.88 84 LEU A O 1
ATOM 618 N N . THR A 1 85 ? 3.258 -4.197 -22.673 1.00 89.81 85 THR A N 1
ATOM 619 C CA . THR A 1 85 ? 3.748 -4.390 -24.050 1.00 89.81 85 THR A CA 1
ATOM 620 C C . THR A 1 85 ? 4.023 -3.063 -24.763 1.00 89.81 85 THR A C 1
ATOM 622 O O . THR A 1 85 ? 4.669 -3.042 -25.805 1.00 89.81 85 THR A O 1
ATOM 625 N N . SER A 1 86 ? 3.525 -1.954 -24.211 1.00 90.62 86 SER A N 1
ATOM 626 C CA . SER A 1 86 ? 3.726 -0.587 -24.695 1.00 90.62 86 SER A CA 1
ATOM 627 C C . SER A 1 86 ? 3.507 0.415 -23.558 1.00 90.62 86 SER A C 1
ATOM 629 O O . SER A 1 86 ? 2.629 0.204 -22.718 1.00 90.62 86 SER A O 1
ATOM 631 N N . GLY A 1 87 ? 4.250 1.523 -23.560 1.00 89.44 87 GLY A N 1
ATOM 632 C CA . GLY A 1 87 ? 4.237 2.510 -22.474 1.00 89.44 87 GLY A CA 1
ATOM 633 C C . GLY A 1 87 ? 5.124 2.112 -21.286 1.00 89.44 87 GLY A C 1
ATOM 634 O O . GLY A 1 87 ? 5.894 1.157 -21.362 1.00 89.44 87 GLY A O 1
ATOM 635 N N . GLY A 1 88 ? 5.022 2.863 -20.187 1.00 92.75 88 GLY A N 1
ATOM 636 C CA . GLY A 1 88 ? 5.912 2.728 -19.028 1.00 92.75 88 GLY A CA 1
ATOM 637 C C . GLY A 1 88 ? 7.179 3.576 -19.140 1.00 92.75 88 GLY A C 1
ATOM 638 O O . GLY A 1 88 ? 7.243 4.499 -19.949 1.00 92.75 88 GLY A O 1
ATOM 639 N N . SER A 1 89 ? 8.160 3.286 -18.289 1.00 93.62 89 SER A N 1
ATOM 640 C CA . SER A 1 89 ? 9.450 3.977 -18.230 1.00 93.62 89 SER A CA 1
ATOM 641 C C . SER A 1 89 ? 10.600 2.986 -18.393 1.00 93.62 89 SER A C 1
ATOM 643 O O . SER A 1 89 ? 10.531 1.870 -17.880 1.00 93.62 89 SER A O 1
ATOM 645 N N . ASP A 1 90 ? 11.676 3.414 -19.055 1.00 93.19 90 ASP A N 1
ATOM 646 C CA . ASP A 1 90 ? 12.961 2.697 -19.080 1.00 93.19 90 ASP A CA 1
ATOM 647 C C . ASP A 1 90 ? 13.798 2.956 -17.813 1.00 93.19 90 ASP A C 1
ATOM 649 O O . ASP A 1 90 ? 14.899 2.432 -17.654 1.00 93.19 90 ASP A O 1
ATOM 653 N N . THR A 1 91 ? 13.271 3.754 -16.883 1.00 94.56 91 THR A N 1
ATOM 654 C CA . THR A 1 91 ? 13.874 4.014 -15.576 1.00 94.56 91 THR A CA 1
ATOM 655 C C . THR A 1 91 ? 12.984 3.530 -14.443 1.00 94.56 91 THR A C 1
ATOM 657 O O . THR A 1 91 ? 11.755 3.459 -14.547 1.00 94.56 91 THR A O 1
ATOM 660 N N . MET A 1 92 ? 13.630 3.202 -13.329 1.00 96.12 92 MET A N 1
ATOM 661 C CA . MET A 1 92 ? 12.931 2.806 -12.122 1.00 96.12 92 MET A CA 1
ATOM 662 C C . MET A 1 92 ? 12.315 4.017 -11.418 1.00 96.12 92 MET A C 1
ATOM 664 O O . MET A 1 92 ? 12.893 5.104 -11.411 1.00 96.12 92 MET A O 1
ATOM 668 N N . ILE A 1 93 ? 11.157 3.816 -10.784 1.00 95.81 93 ILE A N 1
ATOM 669 C CA . ILE A 1 93 ? 10.587 4.816 -9.877 1.00 95.81 93 ILE A CA 1
ATOM 670 C C . ILE A 1 93 ? 11.541 5.058 -8.701 1.00 95.81 93 ILE A C 1
ATOM 672 O O . ILE A 1 93 ? 12.159 4.118 -8.198 1.00 95.81 93 ILE A O 1
ATOM 676 N N . THR A 1 94 ? 11.650 6.297 -8.224 1.00 96.06 94 THR A N 1
ATOM 677 C CA . THR A 1 94 ? 12.408 6.552 -6.997 1.00 96.06 94 THR A CA 1
ATOM 678 C C . THR A 1 94 ? 11.639 6.058 -5.772 1.00 96.06 94 THR A C 1
ATOM 680 O O . THR A 1 94 ? 10.411 5.929 -5.774 1.00 96.06 94 THR A O 1
ATOM 683 N N . GLN A 1 95 ? 12.362 5.817 -4.680 1.00 96.19 95 GLN A N 1
ATOM 684 C CA . GLN A 1 95 ? 11.749 5.508 -3.392 1.00 96.19 95 GLN A CA 1
ATOM 685 C C . GLN A 1 95 ? 10.753 6.600 -2.956 1.00 96.19 95 GLN A C 1
ATOM 687 O O . GLN A 1 95 ? 9.625 6.279 -2.582 1.00 96.19 95 GLN A O 1
ATOM 692 N N . ALA A 1 96 ? 11.146 7.874 -3.043 1.00 96.06 96 ALA A N 1
ATOM 693 C CA . ALA A 1 96 ? 10.317 9.001 -2.618 1.00 96.06 96 ALA A CA 1
ATOM 694 C C . ALA A 1 96 ? 9.035 9.131 -3.457 1.00 96.06 96 ALA A C 1
ATOM 696 O O . ALA A 1 96 ? 7.954 9.363 -2.906 1.00 96.06 96 ALA A O 1
ATOM 697 N N . ASP A 1 97 ? 9.128 8.909 -4.770 1.00 96.56 97 ASP A N 1
ATOM 698 C CA . ASP A 1 97 ? 7.968 8.967 -5.662 1.00 96.56 97 ASP A CA 1
ATOM 699 C C . ASP A 1 97 ? 6.988 7.827 -5.380 1.00 96.56 97 ASP A C 1
ATOM 701 O O . ASP A 1 97 ? 5.777 8.050 -5.340 1.00 96.56 97 ASP A O 1
ATOM 705 N N . LEU A 1 98 ? 7.485 6.607 -5.145 1.00 97.19 98 LEU A N 1
ATOM 706 C CA . LEU A 1 98 ? 6.628 5.470 -4.803 1.00 97.19 98 LEU A CA 1
ATOM 707 C C . LEU A 1 98 ? 5.911 5.688 -3.465 1.00 97.19 98 LEU A C 1
ATOM 709 O O . LEU A 1 98 ? 4.710 5.432 -3.364 1.00 97.19 98 LEU A O 1
ATOM 713 N N . GLN A 1 99 ? 6.624 6.194 -2.453 1.00 96.38 99 GLN A N 1
ATOM 714 C CA . GLN A 1 99 ? 6.030 6.547 -1.160 1.00 96.38 99 GLN A CA 1
ATOM 715 C C . GLN A 1 99 ? 4.920 7.582 -1.322 1.00 96.38 99 GLN A C 1
ATOM 717 O O . GLN A 1 99 ? 3.814 7.372 -0.824 1.00 96.38 99 GLN A O 1
ATOM 722 N N . THR A 1 100 ? 5.201 8.663 -2.052 1.00 96.56 100 THR A N 1
ATOM 723 C CA . THR A 1 100 ? 4.241 9.742 -2.310 1.00 96.56 100 THR A CA 1
ATOM 724 C C . THR A 1 100 ? 3.005 9.210 -3.025 1.00 96.56 100 THR A C 1
ATOM 726 O O . THR A 1 100 ? 1.892 9.413 -2.550 1.00 96.56 100 THR A O 1
ATOM 729 N N . LYS A 1 101 ? 3.174 8.424 -4.097 1.00 97.12 101 LYS A N 1
ATOM 730 C CA . LYS A 1 101 ? 2.047 7.838 -4.841 1.00 97.12 101 LYS A CA 1
ATOM 731 C C . LYS A 1 101 ? 1.147 6.958 -3.970 1.00 97.12 101 LYS A C 1
ATOM 733 O O . LYS A 1 101 ? -0.073 7.059 -4.075 1.00 97.12 101 LYS A O 1
ATOM 738 N N . ILE A 1 102 ? 1.720 6.115 -3.108 1.00 96.88 102 ILE A N 1
ATOM 739 C CA . ILE A 1 102 ? 0.934 5.245 -2.217 1.00 96.88 102 ILE A CA 1
ATOM 740 C C . ILE A 1 102 ? 0.231 6.067 -1.134 1.00 96.88 102 ILE A C 1
ATOM 742 O O . ILE A 1 102 ? -0.963 5.881 -0.907 1.00 96.88 102 ILE A O 1
ATOM 746 N N . LYS A 1 103 ? 0.944 6.994 -0.488 1.00 95.44 103 LYS A N 1
ATOM 747 C CA . LYS A 1 103 ? 0.392 7.864 0.561 1.00 95.44 103 LYS A CA 1
ATOM 748 C C . LYS A 1 103 ? -0.739 8.752 0.041 1.00 95.44 103 LYS A C 1
ATOM 750 O O . LYS A 1 103 ? -1.769 8.909 0.698 1.00 95.44 103 LYS A O 1
ATOM 755 N N . ASP A 1 104 ? -0.569 9.319 -1.146 1.00 95.38 104 ASP A N 1
ATOM 756 C CA . ASP A 1 104 ? -1.567 10.201 -1.742 1.00 95.38 104 ASP A CA 1
ATOM 757 C C . ASP A 1 104 ? -2.757 9.420 -2.294 1.00 95.38 104 ASP A C 1
ATOM 759 O O . ASP A 1 104 ? -3.891 9.884 -2.163 1.00 95.38 104 ASP A O 1
ATOM 763 N N . GLY A 1 105 ? -2.525 8.219 -2.828 1.00 95.56 105 GLY A N 1
ATOM 764 C CA . GLY A 1 105 ? -3.575 7.331 -3.324 1.00 95.56 105 GLY A CA 1
ATOM 765 C C . GLY A 1 105 ? -4.418 6.676 -2.227 1.00 95.56 105 GLY A C 1
ATOM 766 O O . GLY A 1 105 ? -5.593 6.391 -2.454 1.00 95.56 105 GLY A O 1
ATOM 767 N N . LEU A 1 106 ? -3.861 6.446 -1.034 1.00 97.19 106 LEU A N 1
ATOM 768 C CA . LEU A 1 106 ? -4.561 5.771 0.058 1.00 97.19 106 LEU A CA 1
ATOM 769 C C . LEU A 1 106 ? -5.268 6.766 0.985 1.00 97.19 106 LEU A C 1
ATOM 771 O O . LEU A 1 106 ? -4.639 7.447 1.795 1.00 97.19 106 LEU A O 1
ATOM 775 N N . LYS A 1 107 ? -6.602 6.798 0.922 1.00 96.38 107 LYS A N 1
ATOM 776 C CA . LYS A 1 107 ? -7.444 7.627 1.798 1.00 96.38 107 LYS A CA 1
ATOM 777 C C . LYS A 1 107 ? -8.353 6.759 2.663 1.00 96.38 107 LYS A C 1
ATOM 779 O O . LYS A 1 107 ? -9.317 6.175 2.173 1.00 96.38 107 LYS A O 1
ATOM 784 N N . VAL A 1 108 ? -8.058 6.708 3.961 1.00 96.56 108 VAL A N 1
ATOM 785 C CA . VAL A 1 108 ? -8.886 6.037 4.972 1.00 96.56 108 VAL A CA 1
ATOM 786 C C . VAL A 1 108 ? -9.635 7.107 5.760 1.00 96.56 108 VAL A C 1
ATOM 788 O O . VAL A 1 108 ? -9.018 7.937 6.423 1.00 96.56 108 VAL A O 1
ATOM 791 N N . SER A 1 109 ? -10.967 7.113 5.675 1.00 94.75 109 SER A N 1
ATOM 792 C CA . SER A 1 109 ? -11.780 8.103 6.392 1.00 94.75 109 SER A CA 1
ATOM 793 C C . SER A 1 109 ? -11.531 8.022 7.899 1.00 94.75 109 SER A C 1
ATOM 795 O O . SER A 1 109 ? -11.522 6.935 8.473 1.00 94.75 109 SER A O 1
ATOM 797 N N . GLY A 1 110 ? -11.319 9.175 8.534 1.00 94.50 110 GLY A N 1
ATOM 798 C CA . GLY A 1 110 ? -11.059 9.263 9.969 1.00 94.50 110 GLY A CA 1
ATOM 799 C C . GLY A 1 110 ? -9.650 8.851 10.410 1.00 94.50 110 GLY A C 1
ATOM 800 O O . GLY A 1 110 ? -9.406 8.801 11.615 1.00 94.50 110 GLY A O 1
ATOM 801 N N . ALA A 1 111 ? -8.721 8.596 9.486 1.00 97.06 111 ALA A N 1
ATOM 802 C CA . ALA A 1 111 ? -7.333 8.256 9.789 1.00 97.06 111 ALA A CA 1
ATOM 803 C C . ALA A 1 111 ? -6.333 9.094 8.986 1.00 97.06 111 ALA A C 1
ATOM 805 O O . ALA A 1 111 ? -6.622 9.580 7.892 1.00 97.06 111 ALA A O 1
ATOM 806 N N . THR A 1 112 ? -5.129 9.228 9.529 1.00 96.62 112 THR A N 1
ATOM 807 C CA . THR A 1 112 ? -3.941 9.615 8.776 1.00 96.62 112 THR A CA 1
ATOM 808 C C . THR A 1 112 ? -3.245 8.364 8.252 1.00 96.62 112 THR A C 1
ATOM 810 O O . THR A 1 112 ? -3.341 7.275 8.824 1.00 96.62 112 THR A O 1
ATOM 813 N N . VAL A 1 113 ? -2.566 8.523 7.121 1.00 96.81 113 VAL A N 1
ATOM 814 C CA . VAL A 1 113 ? -1.844 7.448 6.447 1.00 96.81 113 VAL A CA 1
ATOM 815 C C . VAL A 1 113 ? -0.419 7.907 6.206 1.00 96.81 113 VAL A C 1
ATOM 817 O O . VAL A 1 113 ? -0.189 9.014 5.707 1.00 96.81 113 VAL A O 1
ATOM 820 N N . ASP A 1 114 ? 0.528 7.035 6.521 1.00 96.75 114 ASP A N 1
ATOM 821 C CA . ASP A 1 114 ? 1.916 7.169 6.110 1.00 96.75 114 ASP A CA 1
ATOM 822 C C . ASP A 1 114 ? 2.375 5.932 5.336 1.00 96.75 114 ASP A C 1
ATOM 824 O O . ASP A 1 114 ? 1.871 4.826 5.543 1.00 96.75 114 ASP A O 1
ATOM 828 N N . ALA A 1 115 ? 3.319 6.129 4.417 1.00 96.75 115 ALA A N 1
ATOM 829 C CA . ALA A 1 115 ? 3.859 5.067 3.579 1.00 96.75 115 ALA A CA 1
ATOM 830 C C . ALA A 1 115 ? 5.387 5.128 3.552 1.00 96.75 115 ALA A C 1
ATOM 832 O O . ALA A 1 115 ? 6.003 6.139 3.198 1.00 96.75 115 ALA A O 1
ATOM 833 N N . LYS A 1 116 ? 6.014 3.999 3.869 1.00 97.19 116 LYS A N 1
ATOM 834 C CA . LYS A 1 116 ? 7.461 3.833 3.893 1.00 97.19 116 LYS A CA 1
ATOM 835 C C . LYS A 1 116 ? 7.884 2.689 2.994 1.00 97.19 116 LYS A C 1
ATOM 837 O O . LYS A 1 116 ? 7.618 1.534 3.298 1.00 97.19 116 LYS A O 1
ATOM 842 N N . VAL A 1 117 ? 8.601 2.999 1.919 1.00 95.75 117 VAL A N 1
ATOM 843 C CA . VAL A 1 117 ? 9.349 1.973 1.185 1.00 95.75 117 VAL A CA 1
ATOM 844 C C . VAL A 1 117 ? 10.486 1.514 2.094 1.00 95.75 117 VAL A C 1
ATOM 846 O O . VAL A 1 117 ? 11.234 2.328 2.639 1.00 95.75 117 VAL A O 1
ATOM 849 N N . THR A 1 118 ? 10.573 0.211 2.316 1.00 90.44 118 THR A N 1
ATOM 850 C CA . THR A 1 118 ? 11.593 -0.401 3.167 1.00 90.44 118 THR A CA 1
ATOM 851 C C . THR A 1 118 ? 12.631 -1.099 2.304 1.00 90.44 118 THR A C 1
ATOM 853 O O . THR A 1 118 ? 12.265 -1.860 1.410 1.00 90.44 118 THR A O 1
ATOM 856 N N . GLY A 1 119 ? 13.910 -0.894 2.620 1.00 86.12 119 GLY A N 1
ATOM 857 C CA . GLY A 1 119 ? 15.016 -1.385 1.801 1.00 86.12 119 GLY A CA 1
ATOM 858 C C . GLY A 1 119 ? 15.293 -0.466 0.612 1.00 86.12 119 GLY A C 1
ATOM 859 O O . GLY A 1 119 ? 14.955 0.715 0.643 1.00 86.12 119 GLY A O 1
ATOM 860 N N . THR A 1 120 ? 15.923 -1.017 -0.420 1.00 88.69 120 THR A N 1
ATOM 861 C CA . THR A 1 120 ? 16.313 -0.287 -1.630 1.00 88.69 120 THR A CA 1
ATOM 862 C C . THR A 1 120 ? 15.373 -0.651 -2.773 1.00 88.69 120 THR A C 1
ATOM 864 O O . THR A 1 120 ? 15.051 -1.823 -2.958 1.00 88.69 120 THR A O 1
ATOM 867 N N . VAL A 1 121 ? 14.937 0.341 -3.554 1.00 94.31 121 VAL A N 1
ATOM 868 C CA . VAL A 1 121 ? 14.261 0.069 -4.830 1.00 94.31 121 VAL A CA 1
ATOM 869 C C . VAL A 1 121 ? 15.307 -0.504 -5.797 1.00 94.31 121 VAL A C 1
ATOM 871 O O . VAL A 1 121 ? 16.346 0.133 -5.982 1.00 94.31 121 VAL A O 1
ATOM 874 N N . PRO A 1 122 ? 15.090 -1.695 -6.381 1.00 95.56 122 PRO A N 1
ATOM 875 C CA . PRO A 1 122 ? 16.097 -2.339 -7.214 1.00 95.56 122 PRO A CA 1
ATOM 876 C C . PRO A 1 122 ? 16.274 -1.608 -8.547 1.00 95.56 122 PRO A C 1
ATOM 878 O O . PRO A 1 122 ? 15.449 -0.784 -8.933 1.00 95.56 122 PRO A O 1
ATOM 881 N N . THR A 1 123 ? 17.341 -1.921 -9.280 1.00 95.62 123 THR A N 1
ATOM 882 C CA . THR A 1 123 ? 17.490 -1.440 -10.658 1.00 95.62 123 THR A CA 1
ATOM 883 C C . THR A 1 123 ? 16.443 -2.085 -11.573 1.00 95.62 123 THR A C 1
ATOM 885 O O . THR A 1 123 ? 15.891 -3.144 -11.270 1.00 95.62 123 THR A O 1
ATOM 888 N N . ILE A 1 124 ? 16.141 -1.436 -12.702 1.00 95.56 124 ILE A N 1
ATOM 889 C CA . ILE A 1 124 ? 15.037 -1.851 -13.582 1.00 95.56 124 ILE A CA 1
ATOM 890 C C . ILE A 1 124 ? 15.250 -3.248 -14.210 1.00 95.56 124 ILE A C 1
ATOM 892 O O . ILE A 1 124 ? 14.296 -3.951 -14.525 1.00 95.56 124 ILE A O 1
ATOM 896 N N . ASP A 1 125 ? 16.498 -3.698 -14.329 1.00 95.50 125 ASP A N 1
ATOM 897 C CA . ASP A 1 125 ? 16.902 -4.992 -14.893 1.00 95.50 125 ASP A CA 1
ATOM 898 C C . ASP A 1 125 ? 16.849 -6.157 -13.883 1.00 95.50 125 ASP A C 1
ATOM 900 O O . ASP A 1 125 ? 17.427 -7.224 -14.124 1.00 95.50 125 ASP A O 1
ATOM 904 N N . LYS A 1 126 ? 16.192 -5.962 -12.735 1.00 96.38 126 LYS A N 1
ATOM 905 C CA . LYS A 1 126 ? 16.113 -6.932 -11.636 1.00 96.38 126 LYS A CA 1
ATOM 906 C C . LYS A 1 126 ? 14.706 -7.465 -11.426 1.00 96.38 126 LYS A C 1
ATOM 908 O O . LYS A 1 126 ? 13.722 -6.847 -11.822 1.00 96.38 126 LYS A O 1
ATOM 913 N N . THR A 1 127 ? 14.632 -8.610 -10.753 1.00 96.19 127 THR A N 1
ATOM 914 C CA . THR A 1 127 ? 13.380 -9.270 -10.351 1.00 96.19 127 THR A CA 1
ATOM 915 C C . THR A 1 127 ? 13.049 -9.054 -8.874 1.00 96.19 127 THR A C 1
ATOM 917 O O . THR A 1 127 ? 12.063 -9.594 -8.380 1.00 96.19 127 THR A O 1
ATOM 920 N N . ASP A 1 128 ? 13.899 -8.327 -8.144 1.00 96.06 128 ASP A N 1
ATOM 921 C CA . ASP A 1 128 ? 13.746 -8.091 -6.713 1.00 96.06 128 ASP A CA 1
ATOM 922 C C . ASP A 1 128 ? 12.430 -7.371 -6.392 1.00 96.06 128 ASP A C 1
ATOM 924 O O . ASP A 1 128 ? 11.964 -6.491 -7.123 1.00 96.06 128 ASP A O 1
ATOM 928 N N . ASN A 1 129 ? 11.838 -7.742 -5.259 1.00 96.38 129 ASN A N 1
ATOM 929 C CA . ASN A 1 129 ? 10.579 -7.171 -4.803 1.00 96.38 129 ASN A CA 1
ATOM 930 C C . ASN A 1 129 ? 10.805 -5.802 -4.159 1.00 96.38 129 ASN A C 1
ATOM 932 O O . ASN A 1 129 ? 11.796 -5.585 -3.461 1.00 96.38 129 ASN A O 1
ATOM 936 N N . ILE A 1 130 ? 9.816 -4.921 -4.270 1.00 97.75 130 ILE A N 1
ATOM 937 C CA . ILE A 1 130 ? 9.766 -3.681 -3.493 1.00 97.75 130 ILE A CA 1
ATOM 938 C C . ILE A 1 130 ? 8.822 -3.896 -2.320 1.00 97.75 130 ILE A C 1
ATOM 940 O O . ILE A 1 130 ? 7.693 -4.346 -2.497 1.00 97.75 130 ILE A O 1
ATOM 944 N N . THR A 1 131 ? 9.263 -3.558 -1.114 1.00 98.00 131 THR A N 1
ATOM 945 C CA . THR A 1 131 ? 8.419 -3.649 0.080 1.00 98.00 131 THR A CA 1
ATOM 946 C C . THR A 1 131 ? 8.007 -2.259 0.542 1.00 98.00 131 THR A C 1
ATOM 948 O O . THR A 1 131 ? 8.845 -1.364 0.647 1.00 98.00 131 THR A O 1
ATOM 951 N N . VAL A 1 132 ? 6.724 -2.085 0.852 1.00 98.19 132 VAL A N 1
ATOM 952 C CA . VAL A 1 132 ? 6.163 -0.848 1.400 1.00 98.19 132 VAL A CA 1
ATOM 953 C C . VAL A 1 132 ? 5.407 -1.159 2.682 1.00 98.19 132 VAL A C 1
ATOM 955 O O . VAL A 1 132 ? 4.508 -1.994 2.697 1.00 98.19 132 VAL A O 1
ATOM 958 N N . THR A 1 133 ? 5.752 -0.466 3.756 1.00 97.88 133 THR A N 1
ATOM 959 C CA . THR A 1 133 ? 4.999 -0.461 5.006 1.00 97.88 133 THR A CA 1
ATOM 960 C C . THR A 1 133 ? 4.060 0.732 5.004 1.00 97.88 133 THR A C 1
ATOM 962 O O . THR A 1 133 ? 4.497 1.869 4.847 1.00 97.88 133 THR A O 1
ATOM 965 N N . ILE A 1 134 ? 2.775 0.472 5.188 1.00 98.06 134 ILE A N 1
ATOM 966 C CA . ILE A 1 134 ? 1.733 1.477 5.346 1.00 98.06 134 ILE A CA 1
ATOM 967 C C . ILE A 1 134 ? 1.332 1.494 6.814 1.00 98.06 134 ILE A C 1
ATOM 969 O O . ILE A 1 134 ? 0.989 0.449 7.369 1.00 98.06 134 ILE A O 1
ATOM 973 N N . THR A 1 135 ? 1.339 2.675 7.417 1.00 98.12 135 THR A N 1
ATOM 974 C CA . THR A 1 135 ? 0.864 2.894 8.783 1.00 98.12 135 THR A CA 1
ATOM 975 C C . THR A 1 135 ? -0.403 3.728 8.724 1.00 98.12 135 THR A C 1
ATOM 977 O O . THR A 1 135 ? -0.418 4.809 8.136 1.00 98.12 135 THR A O 1
ATOM 980 N N . ILE A 1 136 ? -1.475 3.208 9.310 1.00 98.38 136 ILE A N 1
ATOM 981 C CA . ILE A 1 136 ? -2.772 3.872 9.404 1.00 98.38 136 ILE A CA 1
ATOM 982 C C . ILE A 1 136 ? -2.992 4.213 10.871 1.00 98.38 136 ILE A C 1
ATOM 984 O O . ILE A 1 136 ? -3.036 3.312 11.710 1.00 98.38 136 ILE A O 1
ATOM 988 N N . THR A 1 137 ? -3.171 5.495 11.167 1.00 98.00 137 THR A N 1
ATOM 989 C CA . THR A 1 137 ? -3.355 6.002 12.530 1.00 98.00 137 THR A CA 1
ATOM 990 C C . THR A 1 137 ? -4.702 6.714 12.613 1.00 98.00 137 THR A C 1
ATOM 992 O O . THR A 1 137 ? -4.950 7.624 11.820 1.00 98.00 137 THR A O 1
ATOM 995 N N . PRO A 1 138 ? -5.606 6.353 13.538 1.00 97.50 138 PRO A N 1
ATOM 996 C CA . PRO A 1 138 ? -6.855 7.079 13.716 1.00 97.50 138 PRO A CA 1
ATOM 997 C C . PRO A 1 138 ? -6.569 8.547 14.044 1.00 97.50 138 PRO A C 1
ATOM 999 O O . PRO A 1 138 ? -5.750 8.855 14.911 1.00 97.50 138 PRO A O 1
ATOM 1002 N N . ALA A 1 139 ? -7.248 9.460 13.352 1.00 95.25 139 ALA A N 1
ATOM 1003 C CA . ALA A 1 139 ? -7.221 10.871 13.711 1.00 95.25 139 ALA A CA 1
ATOM 1004 C C . ALA A 1 139 ? -7.883 11.074 15.085 1.00 95.25 139 ALA A C 1
ATOM 1006 O O . ALA A 1 139 ? -8.651 10.228 15.544 1.00 95.25 139 ALA A O 1
ATOM 1007 N N . SER A 1 140 ? -7.594 12.204 15.737 1.00 91.94 140 SER A N 1
ATOM 1008 C CA . SER A 1 140 ? -8.091 12.500 17.088 1.00 91.94 140 SER A CA 1
ATOM 1009 C C . SER A 1 140 ? -9.599 12.252 17.226 1.00 91.94 140 SER A C 1
ATOM 1011 O O . SER A 1 140 ? -10.388 12.698 16.394 1.00 91.94 140 SER A O 1
ATOM 1013 N N . GLY A 1 141 ? -9.989 11.517 18.271 1.00 90.88 141 GLY A N 1
ATOM 1014 C CA . GLY A 1 141 ? -11.377 11.139 18.550 1.00 90.88 141 GLY A CA 1
ATOM 1015 C C . GLY A 1 141 ? -11.894 9.917 17.781 1.00 90.88 141 GLY A C 1
ATOM 1016 O O . GLY A 1 141 ? -12.878 9.325 18.214 1.00 90.88 141 GLY A O 1
ATOM 1017 N N . ASN A 1 142 ? -11.235 9.490 16.700 1.00 95.75 142 ASN A N 1
ATOM 1018 C CA . ASN A 1 142 ? -11.593 8.275 15.965 1.00 95.75 142 ASN A CA 1
ATOM 1019 C C . ASN A 1 142 ? -10.893 7.047 16.547 1.00 95.75 142 ASN A C 1
ATOM 1021 O O . ASN A 1 142 ? -9.900 7.141 17.268 1.00 95.75 142 ASN A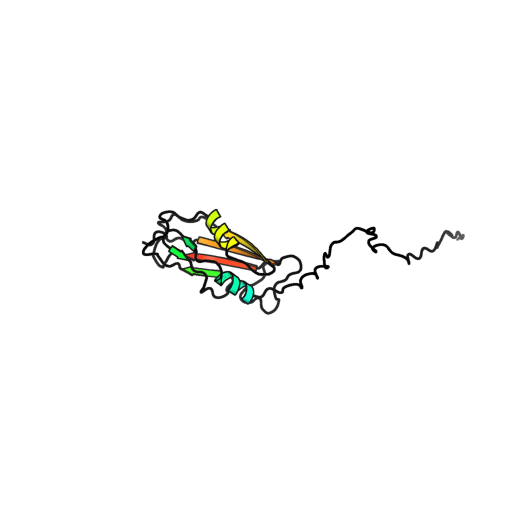 O 1
ATOM 1025 N N . SER A 1 143 ? -11.404 5.865 16.220 1.00 96.62 143 SER A N 1
ATOM 1026 C CA . SER A 1 143 ? -10.828 4.610 16.702 1.00 96.62 143 SER A CA 1
ATOM 1027 C C . SER A 1 143 ? -11.017 3.484 15.701 1.00 96.62 143 SER A C 1
ATOM 1029 O O . SER A 1 143 ? -11.941 3.488 14.894 1.00 96.62 143 SER A O 1
ATOM 1031 N N . PHE A 1 144 ? -10.150 2.481 15.761 1.00 97.81 144 PHE A N 1
ATOM 1032 C CA . PHE A 1 144 ? -10.391 1.219 15.070 1.00 97.81 144 PHE A CA 1
ATOM 1033 C C . PHE A 1 144 ? -11.431 0.378 15.811 1.00 97.81 144 PHE A C 1
ATOM 1035 O O . PHE A 1 144 ? -11.352 0.255 17.041 1.00 97.81 144 PHE A O 1
ATOM 1042 N N . SER A 1 145 ? -12.313 -0.278 15.055 1.00 96.38 145 SER A N 1
ATOM 1043 C CA . SER A 1 145 ? -13.257 -1.275 15.565 1.00 96.38 145 SER A CA 1
ATOM 1044 C C . SER A 1 145 ? -12.543 -2.335 16.407 1.00 96.38 145 SER A C 1
ATOM 1046 O O . SER A 1 145 ? -11.404 -2.716 16.125 1.00 96.38 145 SER A O 1
ATOM 1048 N N . THR A 1 146 ? -13.196 -2.798 17.469 1.00 94.06 146 THR A N 1
ATOM 1049 C CA . THR A 1 146 ? -12.705 -3.897 18.314 1.00 94.06 146 THR A CA 1
ATOM 1050 C C . THR A 1 146 ? -13.193 -5.262 17.834 1.00 94.06 146 THR A C 1
ATOM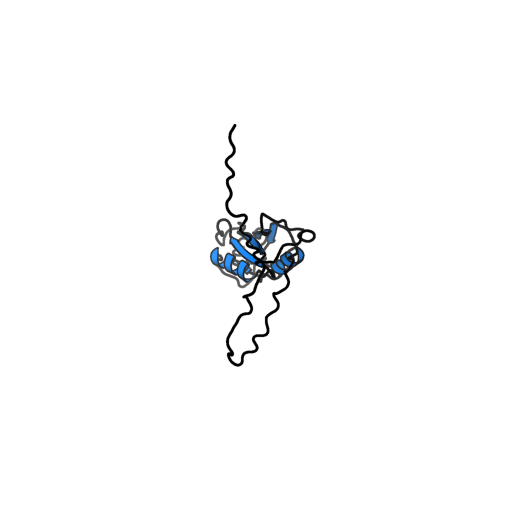 1052 O O . THR A 1 146 ? -12.597 -6.269 18.200 1.00 94.06 146 THR A O 1
ATOM 1055 N N . THR A 1 147 ? -14.237 -5.303 17.004 1.00 95.19 147 THR A N 1
ATOM 1056 C CA . THR A 1 147 ? -14.892 -6.538 16.540 1.00 95.19 147 THR A CA 1
ATOM 1057 C C . THR A 1 147 ? -14.760 -6.764 15.035 1.00 95.19 147 THR A C 1
ATOM 1059 O O . THR A 1 147 ? -14.773 -7.904 14.588 1.00 95.19 147 THR A O 1
ATOM 1062 N N . GLU A 1 148 ? -14.588 -5.702 14.247 1.00 96.56 148 GLU A N 1
ATOM 1063 C CA . GLU A 1 148 ? -14.611 -5.750 12.775 1.00 96.56 148 GLU A CA 1
ATOM 1064 C C . GLU A 1 148 ? -13.284 -5.300 12.152 1.00 96.56 148 GLU A C 1
ATOM 1066 O O . GLU A 1 148 ? -13.255 -4.772 11.043 1.00 96.56 148 GLU A O 1
ATOM 1071 N N . LEU A 1 149 ? -12.168 -5.442 12.87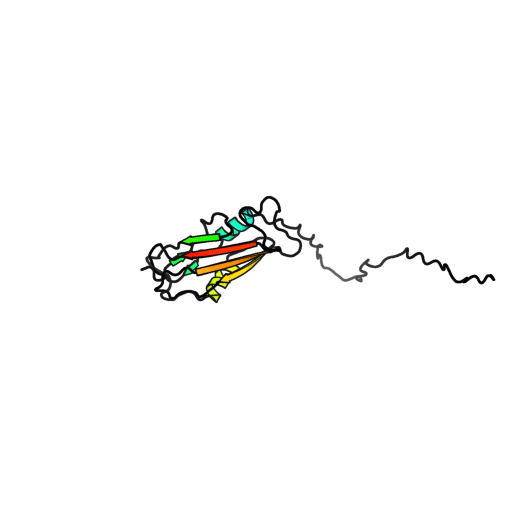4 1.00 97.00 149 LEU A N 1
ATOM 1072 C CA . LEU A 1 149 ? -10.847 -5.058 12.361 1.00 97.00 149 LEU A CA 1
ATOM 1073 C C . LEU A 1 149 ? -10.172 -6.162 11.541 1.00 97.00 149 LEU A C 1
ATOM 1075 O O . LEU A 1 149 ? -9.320 -5.866 10.703 1.00 97.00 149 LEU A O 1
ATOM 1079 N N . THR A 1 150 ? -10.566 -7.421 11.749 1.00 95.25 150 THR A N 1
ATOM 1080 C CA . THR A 1 150 ? -10.098 -8.566 10.964 1.00 95.25 150 THR A CA 1
ATOM 1081 C C . THR A 1 150 ? -10.248 -8.264 9.472 1.00 95.25 150 THR A C 1
ATOM 1083 O O . THR A 1 150 ? -11.289 -7.756 9.053 1.00 95.25 150 THR A O 1
ATOM 1086 N N . PRO A 1 151 ? -9.224 -8.542 8.651 1.00 96.25 151 PRO A N 1
ATOM 1087 C CA . PRO A 1 151 ? -8.025 -9.352 8.916 1.00 96.25 151 PRO A CA 1
ATOM 1088 C C . PRO A 1 151 ? -6.798 -8.562 9.399 1.00 96.25 151 PRO A C 1
ATOM 1090 O O . PRO A 1 151 ? -5.684 -9.086 9.380 1.00 96.25 151 PRO A O 1
ATOM 1093 N N . TYR A 1 152 ? -6.982 -7.313 9.817 1.00 97.38 152 TYR A N 1
ATOM 1094 C CA . TYR A 1 152 ? -5.918 -6.468 10.347 1.00 97.38 152 TYR A CA 1
ATOM 1095 C C . TYR A 1 152 ? -5.841 -6.552 11.871 1.00 97.38 152 TYR A C 1
ATOM 1097 O O . TYR A 1 152 ? -6.816 -6.870 12.554 1.00 97.38 152 TYR A O 1
ATOM 1105 N N . THR A 1 153 ? -4.669 -6.228 12.408 1.00 93.12 153 THR A N 1
ATOM 1106 C CA . THR A 1 153 ? -4.418 -6.141 13.847 1.00 93.12 153 THR A CA 1
ATOM 1107 C C . THR A 1 153 ? -3.822 -4.783 14.193 1.00 93.12 153 THR A C 1
ATOM 1109 O O . THR A 1 153 ? -3.122 -4.167 13.385 1.00 93.12 153 THR A O 1
ATOM 1112 N N . LYS A 1 154 ? -4.114 -4.303 15.407 1.00 94.12 154 LYS A N 1
ATOM 1113 C CA . LYS A 1 154 ? -3.502 -3.079 15.928 1.00 94.12 154 LYS A CA 1
ATOM 1114 C C . LYS A 1 154 ? -2.088 -3.381 16.418 1.00 94.12 154 LYS A C 1
ATOM 1116 O O . LYS A 1 154 ? -1.874 -4.370 17.116 1.00 94.12 154 LYS A O 1
ATOM 1121 N N . THR A 1 155 ? -1.151 -2.502 16.099 1.00 91.50 155 THR A N 1
ATOM 1122 C CA . THR A 1 155 ? 0.180 -2.428 16.703 1.00 91.50 155 THR A CA 1
ATOM 1123 C C . THR A 1 155 ? 0.258 -1.096 17.441 1.00 91.50 155 THR A C 1
ATOM 1125 O O . THR A 1 155 ? 0.421 -0.046 16.827 1.00 91.50 155 THR A O 1
ATOM 1128 N N . GLY A 1 156 ? 0.054 -1.114 18.760 1.00 91.12 156 GLY A N 1
ATOM 1129 C CA . GLY A 1 156 ? -0.163 0.121 19.517 1.00 91.12 156 GLY A CA 1
ATOM 1130 C C . GLY A 1 156 ? -1.462 0.815 19.087 1.00 91.12 156 GLY A C 1
ATOM 1131 O O . GLY A 1 156 ? -2.525 0.194 19.108 1.00 91.12 156 GLY A O 1
ATOM 1132 N N . ASN A 1 157 ? -1.376 2.090 18.694 1.00 94.00 157 ASN A N 1
ATOM 1133 C CA . ASN A 1 157 ? -2.523 2.861 18.193 1.00 94.00 157 ASN A CA 1
ATOM 1134 C C . ASN A 1 157 ? -2.748 2.714 16.675 1.00 94.00 157 ASN A C 1
ATOM 1136 O O . ASN A 1 157 ? -3.732 3.230 16.149 1.00 94.00 157 ASN A O 1
ATOM 1140 N N . ASP A 1 158 ? -1.864 2.003 15.977 1.00 97.56 158 ASP A N 1
ATOM 1141 C CA . ASP A 1 158 ? -1.833 1.975 14.518 1.00 97.56 158 ASP A CA 1
ATOM 1142 C C . ASP A 1 158 ? -2.279 0.626 13.963 1.00 97.56 158 ASP A C 1
ATOM 1144 O O . ASP A 1 158 ? -2.188 -0.406 14.627 1.00 97.56 158 ASP A O 1
ATOM 1148 N N . VAL A 1 159 ? -2.705 0.613 12.706 1.00 98.19 159 VAL A N 1
ATOM 1149 C CA . VAL A 1 159 ? -2.725 -0.598 11.882 1.00 98.19 159 VAL A CA 1
ATOM 1150 C C . VAL A 1 159 ? -1.576 -0.510 10.892 1.00 98.19 159 VAL A C 1
ATOM 1152 O O . VAL A 1 159 ? -1.423 0.493 10.195 1.00 98.19 159 VAL A O 1
ATOM 1155 N N . VAL A 1 160 ? -0.786 -1.578 10.813 1.00 97.62 160 VAL A N 1
ATOM 1156 C CA . VAL A 1 160 ? 0.350 -1.674 9.895 1.00 97.62 160 VAL A CA 1
ATOM 1157 C C . VAL A 1 160 ? 0.035 -2.695 8.810 1.00 97.62 160 VAL A C 1
ATOM 1159 O O . VAL A 1 160 ? -0.287 -3.847 9.103 1.00 97.62 160 VAL A O 1
ATOM 1162 N N . VAL A 1 161 ? 0.140 -2.273 7.552 1.00 97.81 161 VAL A N 1
ATOM 1163 C CA . VAL A 1 161 ? -0.049 -3.124 6.373 1.00 97.81 161 VAL A CA 1
ATOM 1164 C C . VAL A 1 161 ? 1.254 -3.180 5.591 1.00 97.81 161 VAL A C 1
ATOM 1166 O O . VAL A 1 161 ? 1.824 -2.149 5.243 1.00 97.81 161 VAL A O 1
ATOM 1169 N N . LYS A 1 162 ? 1.728 -4.385 5.287 1.00 97.62 162 LYS A N 1
ATOM 1170 C CA . LYS A 1 162 ? 2.919 -4.604 4.468 1.00 97.62 162 LYS A CA 1
ATOM 1171 C C . LY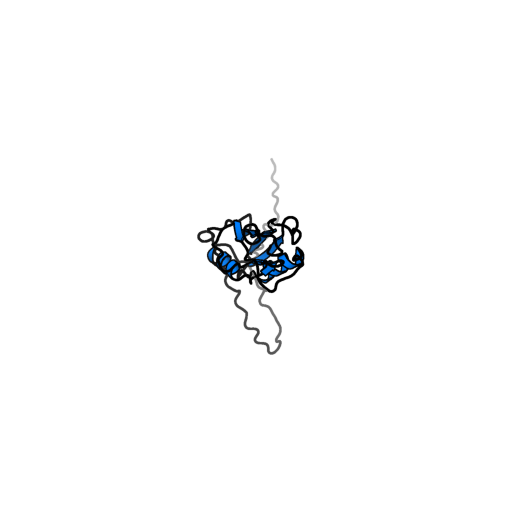S A 1 162 ? 2.507 -4.984 3.052 1.00 97.62 162 LYS A C 1
ATOM 1173 O O . LYS A 1 162 ? 1.861 -6.009 2.852 1.00 97.62 162 LYS A O 1
ATOM 1178 N N . LEU A 1 163 ? 2.912 -4.186 2.074 1.00 98.00 163 LEU A N 1
ATOM 1179 C CA . LEU A 1 163 ? 2.787 -4.496 0.656 1.00 98.00 163 LEU A CA 1
ATOM 1180 C C . LEU A 1 163 ? 4.123 -5.008 0.119 1.00 98.00 163 LEU A C 1
ATOM 1182 O O . LEU A 1 163 ? 5.159 -4.379 0.325 1.00 98.00 163 LEU A O 1
ATOM 1186 N N . THR A 1 164 ? 4.089 -6.109 -0.618 1.00 97.69 164 THR A N 1
ATOM 1187 C CA . THR A 1 164 ? 5.211 -6.603 -1.418 1.00 97.69 164 THR A CA 1
ATOM 1188 C C . THR A 1 164 ? 4.823 -6.488 -2.886 1.00 97.69 164 THR A C 1
ATOM 1190 O O . THR A 1 164 ? 3.956 -7.224 -3.356 1.00 97.69 164 THR A O 1
ATOM 1193 N N . LEU A 1 165 ? 5.447 -5.564 -3.608 1.00 98.06 165 LEU A N 1
ATOM 1194 C CA . LEU A 1 165 ? 5.243 -5.358 -5.038 1.00 98.06 165 LEU A CA 1
ATOM 1195 C C . LEU A 1 165 ? 6.274 -6.180 -5.806 1.00 98.06 165 LEU A C 1
ATOM 1197 O O . LEU A 1 165 ? 7.475 -6.071 -5.543 1.00 98.06 165 LEU A O 1
ATOM 1201 N N . LYS A 1 166 ? 5.808 -6.993 -6.748 1.00 97.56 166 LYS A N 1
ATOM 1202 C CA . LYS A 1 166 ? 6.643 -7.868 -7.575 1.00 97.56 166 LYS A CA 1
ATOM 1203 C C . LYS A 1 166 ? 6.473 -7.492 -9.048 1.00 97.56 166 LYS A C 1
ATOM 1205 O O . LYS A 1 166 ? 5.356 -7.123 -9.433 1.00 97.56 166 LYS A O 1
ATOM 1210 N N . PRO A 1 167 ? 7.515 -7.615 -9.887 1.00 97.19 167 PRO A N 1
ATOM 1211 C CA . PRO A 1 167 ? 7.311 -7.603 -11.329 1.00 97.19 167 PRO A CA 1
ATOM 1212 C C . PRO A 1 167 ? 6.438 -8.798 -11.745 1.00 97.19 167 PRO A C 1
ATOM 1214 O O . PRO A 1 167 ? 6.148 -9.686 -10.937 1.00 97.19 167 PRO A O 1
ATOM 1217 N N . GLN A 1 168 ? 5.985 -8.829 -13.000 1.00 96.88 168 GLN A N 1
ATOM 1218 C CA . GLN A 1 168 ? 5.281 -10.009 -13.509 1.00 96.88 168 GLN A CA 1
ATOM 1219 C C . GLN A 1 168 ? 6.178 -11.247 -13.369 1.00 96.88 168 GLN A C 1
ATOM 1221 O O . GLN A 1 168 ? 7.376 -11.156 -13.611 1.00 96.88 168 GLN A O 1
ATOM 1226 N N . ASN A 1 169 ? 5.605 -12.394 -12.985 1.00 91.06 169 ASN A N 1
ATOM 1227 C CA . ASN A 1 169 ? 6.339 -13.639 -12.727 1.00 91.06 169 ASN A CA 1
ATOM 1228 C C . ASN A 1 169 ? 7.502 -13.872 -13.699 1.00 91.06 169 ASN A C 1
ATOM 1230 O O . ASN A 1 169 ? 7.304 -13.848 -14.913 1.00 91.06 169 ASN A O 1
ATOM 1234 N N . THR A 1 170 ? 8.690 -14.142 -13.147 1.00 87.31 170 THR A N 1
ATOM 1235 C CA . THR A 1 170 ? 9.963 -14.387 -13.859 1.00 87.31 170 THR A CA 1
ATOM 1236 C C . THR A 1 170 ? 10.523 -13.222 -14.681 1.00 87.31 170 THR A C 1
ATOM 1238 O O . THR A 1 170 ? 11.675 -13.305 -15.096 1.00 87.31 170 THR A O 1
ATOM 1241 N N . LYS A 1 171 ? 9.766 -12.133 -14.856 1.00 94.56 171 LYS A N 1
ATOM 1242 C CA . LYS A 1 171 ? 10.207 -10.929 -15.557 1.00 94.56 171 LYS A CA 1
ATOM 1243 C C . LYS A 1 171 ? 10.885 -9.948 -14.617 1.00 94.56 171 LYS A C 1
ATOM 1245 O O . LYS A 1 171 ? 10.615 -9.910 -13.414 1.00 94.56 171 LYS A O 1
ATOM 1250 N N . LYS A 1 172 ? 11.739 -9.117 -15.189 1.00 96.44 172 LYS A N 1
ATOM 1251 C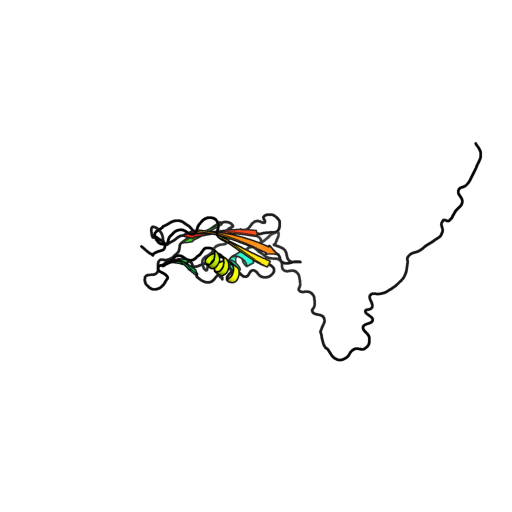 CA . LYS A 1 172 ? 12.335 -7.946 -14.551 1.00 96.44 172 LYS A CA 1
ATOM 1252 C C . LYS A 1 172 ? 11.389 -6.744 -14.625 1.00 96.44 172 LYS A C 1
ATOM 1254 O O . LYS A 1 172 ? 10.360 -6.770 -15.306 1.00 96.44 172 LYS A O 1
ATOM 1259 N N . TRP A 1 173 ? 11.740 -5.660 -13.937 1.00 97.25 173 TRP A N 1
ATOM 1260 C CA . TRP A 1 173 ? 10.965 -4.411 -13.965 1.00 97.25 173 TRP A CA 1
ATOM 1261 C C . TRP A 1 173 ? 10.968 -3.706 -15.333 1.00 97.25 173 TRP A C 1
ATOM 1263 O O . TRP A 1 173 ? 10.081 -2.890 -15.589 1.00 97.25 173 TRP A O 1
ATOM 1273 N N . ASP A 1 174 ? 11.889 -4.052 -16.234 1.00 95.31 174 ASP A N 1
ATOM 1274 C CA . ASP A 1 174 ? 11.907 -3.623 -17.641 1.00 95.31 174 ASP A CA 1
ATOM 1275 C C . ASP A 1 174 ? 10.949 -4.434 -18.540 1.00 95.31 174 ASP A C 1
ATOM 1277 O O . ASP A 1 174 ? 10.837 -4.154 -19.732 1.00 95.31 174 ASP A O 1
ATOM 1281 N N . GLY A 1 175 ? 10.226 -5.409 -17.978 1.00 91.25 175 GLY A N 1
ATOM 1282 C CA . GLY A 1 175 ? 9.230 -6.218 -18.680 1.00 91.25 175 GLY A CA 1
ATOM 1283 C C . GLY A 1 175 ? 9.790 -7.421 -19.444 1.00 91.25 175 GLY A C 1
ATOM 1284 O O . GLY A 1 175 ? 8.998 -8.117 -20.097 1.00 91.25 175 GLY A O 1
ATOM 1285 N N . GLN A 1 176 ? 11.099 -7.683 -19.358 1.00 89.56 176 GLN A N 1
ATOM 1286 C CA . GLN A 1 176 ? 11.765 -8.842 -19.965 1.00 89.56 176 GLN A CA 1
ATOM 1287 C C . GLN A 1 176 ? 11.828 -10.030 -19.013 1.00 89.56 176 GLN A C 1
ATOM 1289 O O . GLN A 1 176 ? 12.199 -9.838 -17.833 1.00 89.56 176 GLN A O 1
#